Protein AF-A0AA96LDI0-F1 (afdb_monomer_lite)

Organism: NCBI:txid2918900

Structure (mmCIF, N/CA/C/O backbone):
data_AF-A0AA96LDI0-F1
#
_entry.id   AF-A0AA96LDI0-F1
#
loop_
_atom_site.group_PDB
_atom_site.id
_atom_site.type_symbol
_atom_site.label_atom_id
_atom_site.label_alt_id
_atom_site.label_comp_id
_atom_site.label_asym_id
_atom_site.label_entity_id
_atom_site.label_seq_id
_atom_site.pdbx_PDB_ins_code
_atom_site.Cartn_x
_atom_site.Cartn_y
_atom_site.Cartn_z
_atom_site.occupancy
_atom_site.B_iso_or_equiv
_atom_site.auth_seq_id
_atom_site.auth_comp_id
_atom_site.auth_asym_id
_atom_site.auth_atom_id
_atom_site.pdbx_PDB_model_num
ATOM 1 N N . MET A 1 1 ? -1.371 -18.491 21.205 1.00 39.50 1 MET A N 1
ATOM 2 C CA . MET A 1 1 ? -1.517 -17.027 21.100 1.00 39.50 1 MET A CA 1
ATOM 3 C C . MET A 1 1 ? -1.671 -16.713 19.633 1.00 39.50 1 MET A C 1
ATOM 5 O O . MET A 1 1 ? -0.718 -16.914 18.891 1.00 39.50 1 MET A O 1
ATOM 9 N N . GLU A 1 2 ? -2.869 -16.332 19.198 1.00 43.09 2 GLU A N 1
ATOM 10 C CA . GLU A 1 2 ? -3.015 -15.788 17.848 1.00 43.09 2 GLU A CA 1
ATOM 11 C C . GLU A 1 2 ? -2.240 -14.467 17.765 1.00 43.09 2 GLU A C 1
ATOM 13 O O . GLU A 1 2 ? -2.212 -13.726 18.755 1.00 43.09 2 GLU A O 1
ATOM 18 N N . PRO A 1 3 ? -1.570 -14.164 16.642 1.00 49.38 3 PRO A N 1
ATOM 19 C CA . PRO A 1 3 ? -0.890 -12.892 16.501 1.00 49.38 3 PRO A CA 1
ATOM 20 C C . PRO A 1 3 ? -1.950 -11.787 16.447 1.00 49.38 3 PRO A C 1
ATOM 22 O O . PRO A 1 3 ? -2.584 -11.568 15.417 1.00 49.38 3 PRO A O 1
ATOM 25 N N . MET A 1 4 ? -2.143 -11.073 17.559 1.00 56.94 4 MET A N 1
ATOM 26 C CA . MET A 1 4 ? -2.790 -9.765 17.521 1.00 56.94 4 MET A CA 1
ATOM 27 C C . MET A 1 4 ? -1.894 -8.861 16.677 1.00 56.94 4 MET A C 1
ATOM 29 O O . MET A 1 4 ? -0.861 -8.386 17.146 1.00 56.94 4 MET A O 1
ATOM 33 N N . VAL A 1 5 ? -2.260 -8.665 15.411 1.00 64.94 5 VAL A N 1
ATOM 34 C CA . VAL A 1 5 ? -1.618 -7.666 14.557 1.00 64.94 5 VAL A CA 1
ATOM 35 C C . VAL A 1 5 ? -1.798 -6.316 15.245 1.00 64.94 5 VAL A C 1
ATOM 37 O O . VAL A 1 5 ? -2.928 -5.860 15.434 1.00 64.94 5 VAL A O 1
ATOM 40 N N . SER A 1 6 ? -0.700 -5.687 15.662 1.00 83.31 6 SER A N 1
ATOM 41 C CA . SER A 1 6 ? -0.788 -4.391 16.325 1.00 83.31 6 SER A CA 1
ATOM 42 C C . SER A 1 6 ? -1.143 -3.311 15.302 1.00 83.31 6 SER A C 1
ATOM 44 O O . SER A 1 6 ? -0.750 -3.360 14.134 1.00 83.31 6 SER A O 1
ATOM 46 N N . MET A 1 7 ? -1.877 -2.292 15.743 1.00 88.00 7 MET A N 1
ATOM 47 C CA . MET A 1 7 ? -2.236 -1.150 14.900 1.00 88.00 7 MET A CA 1
ATOM 48 C C . MET A 1 7 ? -0.998 -0.464 14.288 1.00 88.00 7 MET A C 1
ATOM 50 O O . MET A 1 7 ? -1.022 0.039 13.164 1.00 88.00 7 MET A O 1
ATOM 54 N N . GLU A 1 8 ? 0.114 -0.494 15.018 1.00 89.62 8 GLU A N 1
ATOM 55 C CA . GLU A 1 8 ? 1.414 -0.004 14.575 1.00 89.62 8 GLU A CA 1
ATOM 56 C C . GLU A 1 8 ? 1.997 -0.837 13.422 1.00 89.62 8 GLU A C 1
ATOM 58 O O . GLU A 1 8 ? 2.479 -0.266 12.443 1.00 89.62 8 GLU A O 1
ATOM 63 N N . GLN A 1 9 ? 1.877 -2.170 13.465 1.00 91.44 9 GLN A N 1
ATOM 64 C CA . GLN A 1 9 ? 2.282 -3.048 12.359 1.00 91.44 9 GLN A CA 1
ATOM 65 C C . GLN A 1 9 ? 1.475 -2.768 11.086 1.00 91.44 9 GLN A C 1
ATOM 67 O O . GLN A 1 9 ? 2.044 -2.731 9.993 1.00 91.44 9 GLN A O 1
ATOM 72 N N . ILE A 1 10 ? 0.169 -2.514 11.219 1.00 93.00 10 ILE A N 1
ATOM 73 C CA . ILE A 1 10 ? -0.699 -2.130 10.095 1.00 93.00 10 ILE A CA 1
ATOM 74 C C . ILE A 1 10 ? -0.226 -0.808 9.483 1.00 93.00 10 ILE A C 1
ATOM 76 O O . ILE A 1 10 ? -0.049 -0.716 8.268 1.00 93.00 10 ILE A O 1
ATOM 80 N N . ASN A 1 11 ? 0.025 0.207 10.315 1.00 94.56 11 ASN A N 1
ATOM 81 C CA . ASN A 1 11 ? 0.509 1.508 9.849 1.00 94.56 11 ASN A CA 1
ATOM 82 C C . ASN A 1 11 ? 1.859 1.390 9.137 1.00 94.56 11 ASN A C 1
ATOM 84 O O . ASN A 1 11 ? 2.012 1.892 8.024 1.00 94.56 11 ASN A O 1
ATOM 88 N N . ARG A 1 12 ? 2.811 0.667 9.736 1.00 96.31 12 ARG A N 1
ATOM 89 C CA . ARG A 1 12 ? 4.123 0.420 9.133 1.00 96.31 12 ARG A CA 1
ATOM 90 C C . ARG A 1 12 ? 3.988 -0.262 7.776 1.00 96.31 12 ARG A C 1
ATOM 92 O O . ARG A 1 12 ? 4.626 0.151 6.812 1.00 96.31 12 ARG A O 1
ATOM 99 N N . ARG A 1 13 ? 3.116 -1.266 7.671 1.00 96.50 13 ARG A N 1
ATOM 100 C CA . ARG A 1 13 ? 2.912 -1.990 6.417 1.00 96.50 13 ARG A CA 1
ATOM 101 C C . ARG A 1 13 ? 2.269 -1.125 5.330 1.00 96.50 13 ARG A C 1
ATOM 103 O O . ARG A 1 13 ? 2.615 -1.277 4.161 1.00 96.50 13 ARG A O 1
ATOM 110 N N . ILE A 1 14 ? 1.369 -0.210 5.692 1.00 97.44 14 ILE A N 1
ATOM 111 C CA . ILE A 1 14 ? 0.802 0.776 4.757 1.00 97.44 14 ILE A CA 1
ATOM 112 C C . ILE A 1 14 ? 1.903 1.683 4.195 1.00 97.44 14 ILE A C 1
ATOM 114 O O . ILE A 1 14 ? 1.944 1.887 2.983 1.00 97.44 14 ILE A O 1
ATOM 118 N N . GLU A 1 15 ? 2.808 2.182 5.039 1.00 98.06 15 GLU A N 1
ATOM 119 C CA . GLU A 1 15 ? 3.930 3.029 4.606 1.00 98.06 15 GLU A CA 1
ATOM 120 C C . GLU A 1 15 ? 4.942 2.274 3.730 1.00 98.06 15 GLU A C 1
ATOM 122 O O . GLU A 1 15 ? 5.415 2.795 2.715 1.00 98.06 15 GLU A O 1
ATOM 127 N N . GLU A 1 16 ? 5.220 1.008 4.048 1.00 98.31 16 GLU A N 1
ATOM 128 C CA . GLU A 1 16 ? 6.034 0.135 3.195 1.00 98.31 16 GLU A CA 1
ATOM 129 C C . GLU A 1 16 ? 5.404 -0.042 1.806 1.00 98.31 16 GLU A C 1
ATOM 131 O O . GLU A 1 16 ? 6.098 0.047 0.792 1.00 98.31 16 GLU A O 1
ATOM 136 N N . LEU A 1 17 ? 4.085 -0.252 1.736 1.00 98.38 17 LEU A N 1
ATOM 137 C CA . LEU A 1 17 ? 3.376 -0.395 0.463 1.00 98.38 17 LEU A CA 1
ATOM 138 C C . LEU A 1 17 ? 3.375 0.910 -0.347 1.00 98.38 17 LEU A C 1
ATOM 140 O O . LEU A 1 17 ? 3.597 0.852 -1.555 1.00 98.38 17 LEU A O 1
ATOM 144 N N . ARG A 1 18 ? 3.231 2.078 0.300 1.00 98.19 18 ARG A N 1
ATOM 145 C CA . ARG A 1 18 ? 3.400 3.389 -0.363 1.00 98.19 18 ARG A CA 1
ATOM 146 C C . ARG A 1 18 ? 4.799 3.539 -0.956 1.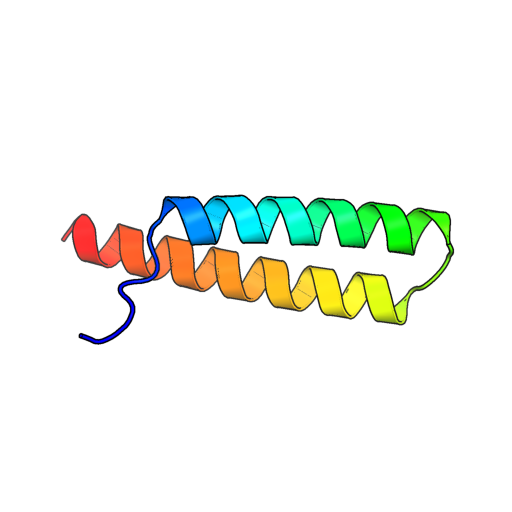00 98.19 18 ARG A C 1
ATOM 148 O O . ARG A 1 18 ? 4.944 3.908 -2.118 1.00 98.19 18 ARG A O 1
ATOM 155 N N . SER A 1 19 ? 5.821 3.179 -0.183 1.00 98.38 19 SER A N 1
ATOM 156 C CA . SER A 1 19 ? 7.213 3.238 -0.639 1.00 98.38 19 SER A CA 1
ATOM 157 C C . SER A 1 19 ? 7.457 2.321 -1.843 1.00 98.38 19 SER A C 1
ATOM 159 O O . SER A 1 19 ? 8.155 2.701 -2.784 1.00 98.38 19 SER A O 1
ATOM 161 N N . LEU A 1 20 ? 6.851 1.130 -1.856 1.00 98.38 20 LEU A N 1
ATOM 162 C CA . LEU A 1 20 ? 6.904 0.214 -2.998 1.00 98.38 20 LEU A CA 1
ATOM 163 C C . LEU A 1 20 ? 6.171 0.768 -4.225 1.00 98.38 20 LEU A C 1
ATOM 165 O O . LEU A 1 20 ? 6.695 0.661 -5.332 1.00 98.38 20 LEU A O 1
ATOM 169 N N . GLU A 1 21 ? 5.000 1.389 -4.060 1.00 98.44 21 GLU A N 1
ATOM 170 C CA . GLU A 1 21 ? 4.295 2.064 -5.160 1.00 98.44 21 GLU A CA 1
ATOM 171 C C . GLU A 1 21 ? 5.189 3.109 -5.844 1.00 98.44 21 GLU A C 1
ATOM 173 O O . GLU A 1 21 ? 5.258 3.146 -7.077 1.00 98.44 21 GLU A O 1
ATOM 178 N N . ASP A 1 22 ? 5.923 3.905 -5.062 1.00 98.25 22 ASP A N 1
ATOM 179 C CA . ASP A 1 22 ? 6.855 4.909 -5.580 1.00 98.25 22 ASP A CA 1
ATOM 180 C C . ASP A 1 22 ? 8.065 4.283 -6.284 1.00 98.25 22 ASP A C 1
ATOM 182 O O . ASP A 1 22 ? 8.472 4.749 -7.353 1.00 98.25 22 ASP A O 1
ATOM 186 N N . GLN A 1 23 ? 8.629 3.201 -5.740 1.00 98.44 23 GLN A N 1
ATOM 187 C CA . GLN A 1 23 ? 9.712 2.457 -6.394 1.00 98.44 23 GLN A CA 1
ATOM 188 C C . GLN A 1 23 ? 9.256 1.846 -7.726 1.00 98.44 23 GLN A C 1
ATOM 190 O O . GLN A 1 23 ? 9.948 1.962 -8.743 1.00 98.44 23 GLN A O 1
ATOM 195 N N . TYR A 1 24 ? 8.067 1.245 -7.758 1.00 98.50 24 TYR A N 1
ATOM 196 C CA . TYR A 1 24 ? 7.489 0.685 -8.976 1.00 98.50 24 TYR A CA 1
ATOM 197 C C . TYR A 1 24 ? 7.137 1.762 -10.002 1.00 98.50 24 TYR A C 1
ATOM 199 O O . TYR A 1 24 ? 7.325 1.554 -11.199 1.00 98.50 24 TYR A O 1
ATOM 207 N N . LYS A 1 25 ? 6.705 2.946 -9.555 1.00 97.88 25 LYS A N 1
ATOM 208 C CA . LYS A 1 25 ? 6.514 4.108 -10.430 1.00 97.88 25 LYS A CA 1
ATOM 209 C C . LYS A 1 25 ? 7.831 4.540 -11.081 1.00 97.88 25 LYS A C 1
ATOM 211 O O . LYS A 1 25 ? 7.846 4.755 -12.286 1.00 97.88 25 LYS A O 1
ATOM 216 N N . LYS A 1 26 ? 8.927 4.631 -10.316 1.00 98.12 26 LYS A N 1
ATOM 217 C CA . LYS A 1 26 ? 10.260 5.010 -10.834 1.00 98.12 26 LYS A CA 1
ATOM 218 C C . LYS A 1 26 ? 10.823 4.000 -11.836 1.00 98.12 26 LYS A C 1
ATOM 220 O O . LYS A 1 26 ? 11.535 4.386 -12.752 1.00 98.12 26 LYS A O 1
ATOM 225 N N . THR A 1 27 ? 10.495 2.721 -11.669 1.00 98.00 27 THR A N 1
ATOM 226 C CA . THR A 1 27 ? 10.962 1.623 -12.534 1.00 98.00 27 THR A CA 1
ATOM 227 C C . THR A 1 27 ? 9.994 1.287 -13.674 1.00 98.00 27 THR A C 1
ATOM 229 O O . THR A 1 27 ? 10.204 0.301 -14.373 1.00 98.00 27 THR A O 1
ATOM 232 N N . ASN A 1 28 ? 8.929 2.081 -13.875 1.00 97.31 28 ASN A N 1
ATOM 233 C CA . ASN A 1 28 ? 7.848 1.811 -14.835 1.00 97.31 28 ASN A CA 1
ATOM 234 C C . ASN A 1 28 ? 7.198 0.416 -14.687 1.00 97.31 28 ASN A C 1
ATOM 236 O O . ASN A 1 28 ? 6.587 -0.105 -15.620 1.00 97.31 28 ASN A O 1
ATOM 240 N N . ASN A 1 29 ? 7.259 -0.180 -13.493 1.00 98.06 29 ASN A N 1
ATOM 241 C CA . ASN A 1 29 ? 6.607 -1.448 -13.188 1.00 98.06 29 ASN A CA 1
ATOM 242 C C . ASN A 1 29 ? 5.129 -1.219 -12.827 1.00 98.06 29 ASN A C 1
ATOM 244 O O . ASN A 1 29 ? 4.748 -1.127 -11.658 1.00 98.06 29 ASN A O 1
ATOM 248 N N . VAL A 1 30 ? 4.279 -1.114 -13.850 1.00 97.88 30 VAL A N 1
ATOM 249 C CA . VAL A 1 30 ? 2.844 -0.827 -13.686 1.00 97.88 30 VAL A CA 1
ATOM 250 C C . VAL A 1 30 ? 2.134 -1.905 -12.860 1.00 97.88 30 VAL A C 1
ATOM 252 O O . VAL A 1 30 ? 1.379 -1.566 -11.947 1.00 97.88 30 VAL A O 1
ATOM 255 N N . SER A 1 31 ? 2.407 -3.184 -13.130 1.00 98.19 31 SER A N 1
ATOM 256 C CA . SER A 1 31 ? 1.776 -4.311 -12.430 1.00 98.19 31 SER A CA 1
ATOM 257 C C . SER A 1 31 ? 2.172 -4.363 -10.955 1.00 98.19 31 SER A C 1
ATOM 259 O O . SER A 1 31 ? 1.314 -4.527 -10.089 1.00 98.19 31 SER A O 1
ATOM 261 N N . GLY A 1 32 ? 3.457 -4.157 -10.647 1.00 98.25 32 GLY A N 1
ATOM 262 C CA . GLY A 1 32 ? 3.949 -4.063 -9.272 1.00 98.25 32 GLY A CA 1
ATOM 263 C C . GLY A 1 32 ? 3.289 -2.913 -8.514 1.00 98.25 32 GLY A C 1
ATOM 264 O O . GLY A 1 32 ? 2.799 -3.108 -7.401 1.00 98.25 32 GLY A O 1
ATOM 265 N N . ARG A 1 33 ? 3.189 -1.736 -9.149 1.00 98.31 33 ARG A N 1
ATOM 266 C CA . ARG A 1 33 ? 2.519 -0.566 -8.566 1.00 98.31 33 ARG A CA 1
ATOM 267 C C . ARG A 1 33 ? 1.047 -0.844 -8.273 1.00 98.31 33 ARG A C 1
ATOM 269 O O . ARG A 1 33 ? 0.580 -0.509 -7.189 1.00 98.31 33 ARG A O 1
ATOM 276 N N . LEU A 1 34 ? 0.320 -1.447 -9.216 1.00 98.31 34 LEU A N 1
ATOM 277 C CA . LEU A 1 34 ? -1.097 -1.766 -9.035 1.00 98.31 34 LEU A CA 1
ATOM 278 C C . LEU A 1 34 ? -1.297 -2.763 -7.887 1.00 98.31 34 LEU A C 1
ATOM 280 O O . LEU A 1 34 ? -2.121 -2.521 -7.012 1.00 98.31 34 LEU A O 1
ATOM 284 N N . ASN A 1 35 ? -0.481 -3.817 -7.831 1.00 98.31 35 ASN A N 1
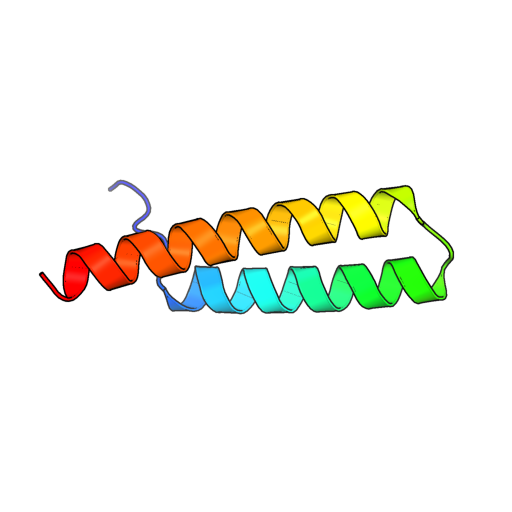ATOM 285 C CA . ASN A 1 35 ? -0.545 -4.817 -6.766 1.00 98.31 35 ASN A CA 1
ATOM 286 C C . ASN A 1 35 ? -0.249 -4.222 -5.381 1.00 98.31 35 ASN A C 1
ATOM 288 O O . ASN A 1 35 ? -0.952 -4.524 -4.414 1.00 98.31 35 ASN A O 1
ATOM 292 N N . ALA A 1 36 ? 0.779 -3.372 -5.271 1.00 98.12 36 ALA A N 1
ATOM 293 C CA . ALA A 1 36 ? 1.107 -2.687 -4.022 1.00 98.12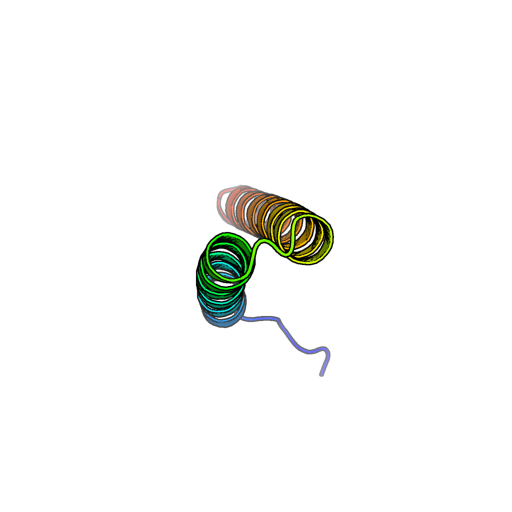 36 ALA A CA 1
ATOM 294 C C . ALA A 1 36 ? -0.035 -1.758 -3.576 1.00 98.12 36 ALA A C 1
ATOM 296 O O . ALA A 1 36 ? -0.454 -1.820 -2.418 1.00 98.12 36 ALA A O 1
ATOM 297 N N . LYS A 1 37 ? -0.608 -0.997 -4.519 1.00 98.31 37 LYS A N 1
ATOM 298 C CA . LYS A 1 37 ? -1.760 -0.120 -4.284 1.00 98.31 37 LYS A CA 1
ATOM 299 C C . LYS A 1 37 ? -2.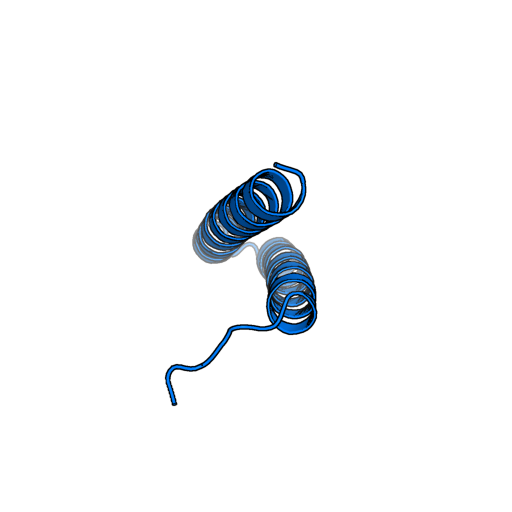981 -0.880 -3.774 1.00 98.31 37 LYS A C 1
ATOM 301 O O . LYS A 1 37 ? -3.543 -0.493 -2.751 1.00 98.31 37 LYS A O 1
ATOM 306 N N . THR A 1 38 ? -3.373 -1.968 -4.437 1.00 98.25 38 THR A N 1
ATOM 307 C CA . THR A 1 38 ? -4.530 -2.777 -4.024 1.00 98.25 38 THR A CA 1
ATOM 308 C C . THR A 1 38 ? -4.358 -3.297 -2.599 1.00 98.25 38 THR A C 1
ATOM 310 O O . THR A 1 38 ? -5.240 -3.105 -1.763 1.00 98.25 38 THR A O 1
ATOM 313 N N . ARG A 1 39 ? -3.185 -3.861 -2.279 1.00 97.69 39 ARG A N 1
ATOM 314 C CA . ARG A 1 39 ? -2.882 -4.348 -0.924 1.00 97.69 39 ARG A CA 1
ATOM 315 C C . ARG A 1 39 ? -2.912 -3.229 0.114 1.00 97.69 39 ARG A C 1
ATOM 317 O O . ARG A 1 39 ? -3.383 -3.442 1.229 1.00 97.69 39 ARG A O 1
ATOM 324 N N . ARG A 1 40 ? -2.427 -2.031 -0.233 1.00 98.19 40 ARG A N 1
ATOM 325 C CA . ARG A 1 40 ? -2.459 -0.871 0.669 1.00 98.19 40 ARG A CA 1
ATOM 326 C C . ARG A 1 40 ? -3.891 -0.460 0.984 1.00 98.19 40 ARG A C 1
ATOM 328 O O . ARG A 1 40 ? -4.209 -0.188 2.139 1.00 98.19 40 ARG A O 1
ATOM 335 N N . GLU A 1 41 ? -4.748 -0.401 -0.029 1.00 98.06 41 GLU A N 1
ATOM 336 C CA . GLU A 1 41 ? -6.154 -0.018 0.119 1.00 98.06 41 GLU A CA 1
ATOM 337 C C . GLU A 1 41 ? -6.958 -1.060 0.907 1.00 98.06 41 GLU A C 1
ATOM 339 O O . GLU A 1 41 ? -7.789 -0.698 1.737 1.00 98.06 41 GLU A O 1
ATOM 344 N N . GLU A 1 42 ? 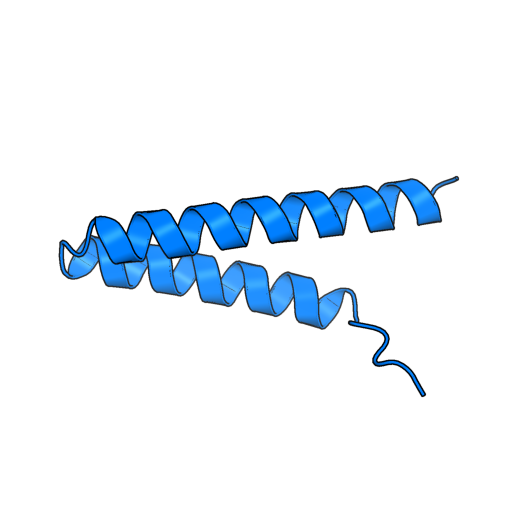-6.690 -2.351 0.715 1.00 97.12 42 GLU A N 1
ATOM 345 C CA . GLU A 1 42 ? -7.249 -3.422 1.550 1.00 97.12 42 GLU A CA 1
ATOM 346 C C . GLU A 1 42 ? -6.834 -3.285 3.016 1.00 97.12 42 GLU A C 1
ATOM 348 O O . GLU A 1 42 ? -7.694 -3.309 3.898 1.00 97.12 42 GLU A O 1
ATOM 353 N N . LEU A 1 43 ? -5.544 -3.061 3.285 1.00 95.75 43 LEU A N 1
ATOM 354 C CA . LEU A 1 43 ? -5.058 -2.907 4.656 1.00 95.75 43 LEU A CA 1
ATOM 355 C C . LEU A 1 43 ? -5.626 -1.650 5.326 1.00 95.75 43 LEU A C 1
ATOM 357 O O . LEU A 1 43 ? -5.977 -1.681 6.503 1.00 95.75 43 LEU A O 1
ATOM 361 N N . GLN A 1 44 ? -5.767 -0.555 4.576 1.00 96.31 44 GLN A N 1
ATOM 362 C CA . GLN A 1 44 ? -6.396 0.672 5.060 1.00 96.31 44 GLN A CA 1
ATOM 363 C C . GLN A 1 44 ? -7.879 0.455 5.396 1.00 96.31 44 GLN A C 1
ATOM 365 O O . GLN A 1 44 ? -8.355 0.969 6.406 1.00 96.31 44 GLN A O 1
ATOM 370 N N . ARG A 1 45 ? -8.610 -0.329 4.593 1.00 96.19 45 ARG A N 1
ATOM 371 C CA . ARG A 1 45 ? -10.002 -0.698 4.899 1.00 96.19 45 ARG A CA 1
ATOM 372 C C . ARG A 1 45 ? -10.096 -1.551 6.161 1.00 96.19 45 ARG A C 1
ATOM 374 O O . ARG A 1 45 ? -10.927 -1.264 7.018 1.00 96.19 45 ARG A O 1
ATOM 381 N N . LEU A 1 46 ? -9.214 -2.541 6.312 1.00 92.75 46 LEU A N 1
ATOM 382 C CA . LEU A 1 46 ? -9.150 -3.363 7.523 1.00 92.75 46 LEU A CA 1
ATOM 383 C C . LEU A 1 46 ? -8.855 -2.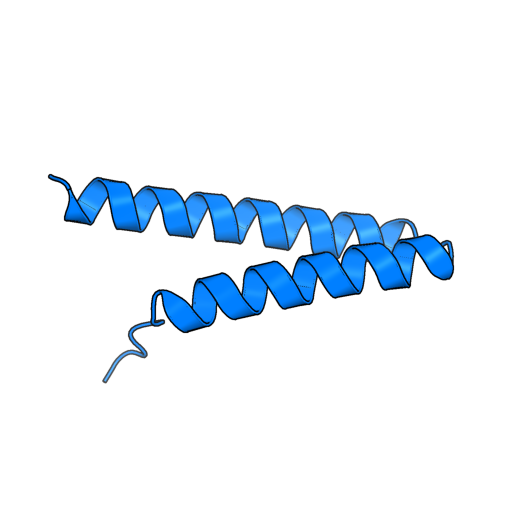505 8.760 1.00 92.75 46 LEU A C 1
ATOM 385 O O . LEU A 1 46 ? -9.544 -2.623 9.770 1.00 92.75 46 LEU A O 1
ATOM 389 N N . LYS A 1 47 ? -7.877 -1.599 8.650 1.00 93.25 47 LYS A N 1
ATOM 390 C CA . LYS A 1 47 ? -7.522 -0.628 9.688 1.00 93.25 47 LYS A CA 1
ATOM 391 C C . LYS A 1 47 ? -8.741 0.170 10.153 1.00 93.25 47 LYS A C 1
ATOM 393 O O . LYS A 1 47 ? -8.991 0.269 11.350 1.00 93.25 47 LYS A O 1
ATOM 398 N N . ASN A 1 48 ? -9.490 0.729 9.205 1.00 93.69 48 ASN A N 1
ATOM 399 C CA . ASN A 1 48 ? -10.665 1.539 9.507 1.00 93.69 48 ASN A CA 1
ATOM 400 C C . ASN A 1 48 ? -11.761 0.700 10.183 1.00 93.69 48 ASN A C 1
ATOM 402 O O . ASN A 1 48 ? -12.289 1.119 11.204 1.00 93.69 48 ASN A O 1
ATOM 406 N N . SER A 1 49 ? -12.019 -0.521 9.698 1.00 93.19 49 SER A N 1
ATOM 407 C CA . SER A 1 49 ? -13.013 -1.418 10.304 1.00 93.19 49 SER A CA 1
ATOM 408 C C . SER A 1 49 ? -12.672 -1.806 11.749 1.00 93.19 49 SER A C 1
ATOM 410 O O . SER A 1 49 ? -13.563 -1.915 12.589 1.00 93.19 49 SER A O 1
ATOM 412 N N . VAL A 1 50 ? -11.387 -2.006 12.064 1.00 90.19 50 VAL A N 1
ATOM 413 C CA . VAL A 1 50 ? -10.943 -2.280 13.441 1.00 90.19 50 VAL A CA 1
ATOM 414 C C . VAL A 1 50 ? -11.157 -1.062 14.338 1.00 90.19 50 VAL A C 1
ATOM 416 O O . VAL A 1 50 ? -11.661 -1.215 15.447 1.00 90.19 50 VAL A O 1
ATOM 419 N N . LEU A 1 51 ? -10.818 0.138 13.860 1.00 89.94 51 LEU A N 1
ATOM 420 C CA . LEU A 1 51 ? -11.021 1.379 14.613 1.00 89.94 51 LEU A CA 1
ATOM 421 C C . LEU A 1 51 ? -12.502 1.667 14.878 1.00 89.94 51 LEU A C 1
ATOM 423 O O . LEU A 1 51 ? -12.857 2.027 15.994 1.00 89.94 51 LEU A O 1
ATOM 427 N N . GLU A 1 52 ? -13.368 1.466 13.884 1.00 92.25 52 GLU A N 1
ATOM 428 C CA . GLU A 1 52 ? -14.821 1.623 14.034 1.00 92.25 52 GLU A CA 1
ATOM 429 C C . GLU A 1 52 ? -15.382 0.687 15.115 1.00 92.25 52 GLU A C 1
ATOM 431 O O . GLU A 1 52 ? -16.160 1.115 15.965 1.00 92.25 52 GLU A O 1
ATOM 436 N N . LYS A 1 53 ? -14.926 -0.573 15.140 1.00 88.56 53 LYS A N 1
ATOM 437 C CA . LYS A 1 53 ? -15.317 -1.554 16.165 1.00 88.56 53 LYS A CA 1
ATOM 438 C C . LYS A 1 53 ? -14.797 -1.232 17.566 1.00 88.56 53 LYS A C 1
ATOM 440 O O . LYS A 1 53 ? -15.390 -1.697 18.524 1.00 88.56 53 LYS A O 1
ATOM 445 N N . GLN A 1 54 ? -13.686 -0.506 17.692 1.00 82.00 54 GLN A N 1
ATOM 446 C CA . GLN A 1 54 ? -13.157 -0.068 18.991 1.00 82.00 54 GLN A CA 1
ATOM 447 C C . GLN A 1 54 ? -13.848 1.194 19.519 1.00 82.00 54 GLN A C 1
ATOM 449 O O . GLN A 1 54 ? -13.793 1.459 20.715 1.00 82.00 54 GLN A O 1
ATOM 454 N N . ALA A 1 55 ? -14.449 1.986 18.629 1.00 75.50 55 ALA A N 1
ATOM 455 C CA . ALA A 1 55 ? -15.178 3.202 18.976 1.00 75.50 55 ALA A CA 1
ATOM 456 C C . ALA A 1 55 ? -16.653 2.951 19.346 1.00 75.50 55 ALA A C 1
ATOM 458 O O . ALA A 1 55 ? -17.318 3.884 19.797 1.00 75.50 55 ALA A O 1
ATOM 459 N N . THR A 1 56 ? -17.152 1.728 19.129 1.00 62.41 56 THR A N 1
ATOM 460 C CA . THR A 1 56 ? -18.510 1.273 19.476 1.00 62.41 56 THR A CA 1
ATOM 461 C C . THR A 1 56 ? -18.471 0.463 20.764 1.00 62.41 56 THR A C 1
ATOM 463 O O . THR A 1 56 ? -19.366 0.671 21.610 1.00 62.41 56 THR A O 1
#

Radius of gyration: 13.42 Å; chains: 1; bounding box: 30×22×36 Å

Sequence (56 aa):
MEPMVSMEQINRRIEELRSLEDQYKKTNNVSGRLNAKTRREELQRLKNSVLEKQAT

Secondary structure (DSSP, 8-state):
------HHHHHHHHHHHHHHHHHHHHTT-HHHHHHHHHHHHHHHHHHHHHHHHHH-

Foldseek 3Di:
DPPPCDLVNLVVLLVVLVVQLVVCVVVVVPVSNVVSVVVSVVSVVVSVVVVVVVVD

pLDDT: mean 90.6, std 14.25, range [39.5, 98.5]